Protein AF-K9S5N8-F1 (afdb_monomer)

Structure (mmCIF, N/CA/C/O backbone):
data_AF-K9S5N8-F1
#
_entry.id   AF-K9S5N8-F1
#
loop_
_atom_site.group_PDB
_atom_site.id
_atom_site.type_symbol
_atom_site.label_atom_id
_atom_site.label_alt_id
_atom_site.label_comp_id
_atom_site.label_asym_id
_atom_site.label_entity_id
_atom_site.label_seq_id
_atom_site.pdbx_PDB_ins_code
_atom_site.Cartn_x
_atom_site.Cartn_y
_atom_site.Cartn_z
_atom_site.occupancy
_atom_site.B_iso_or_equiv
_atom_site.auth_seq_id
_atom_site.auth_comp_id
_atom_site.auth_asym_id
_atom_site.auth_atom_id
_atom_site.pdbx_PDB_model_num
ATOM 1 N N . MET A 1 1 ? -1.564 1.388 -19.243 1.00 48.53 1 MET A N 1
ATOM 2 C CA . MET A 1 1 ? -1.644 2.633 -18.441 1.00 48.53 1 MET A CA 1
ATOM 3 C C . MET A 1 1 ? -0.249 3.211 -18.492 1.00 48.53 1 MET A C 1
ATOM 5 O O . MET A 1 1 ? 0.519 3.048 -17.557 1.00 48.53 1 MET A O 1
ATOM 9 N N . ASP A 1 2 ? 0.090 3.801 -19.633 1.00 60.16 2 ASP A N 1
ATOM 10 C CA . ASP A 1 2 ? 1.424 4.318 -19.932 1.00 60.16 2 ASP A CA 1
ATOM 11 C C . ASP A 1 2 ? 1.246 5.820 -20.118 1.00 60.16 2 ASP A C 1
ATOM 13 O O . ASP A 1 2 ? 1.023 6.318 -21.215 1.00 60.16 2 ASP A O 1
ATOM 17 N N . GLY A 1 3 ? 1.146 6.516 -18.987 1.00 69.19 3 GLY A N 1
ATOM 18 C CA . GLY A 1 3 ? 0.750 7.922 -18.925 1.00 69.19 3 GLY A CA 1
ATOM 19 C C . GLY A 1 3 ? 1.856 8.830 -18.410 1.00 69.19 3 GLY A C 1
ATOM 20 O O . GLY A 1 3 ? 1.554 9.848 -17.794 1.00 69.19 3 GLY A O 1
ATOM 21 N N . GLN A 1 4 ? 3.127 8.459 -18.583 1.00 69.50 4 GLN A N 1
ATOM 22 C CA . GLN A 1 4 ? 4.209 9.399 -18.312 1.00 69.50 4 GLN A CA 1
ATOM 23 C C . GLN A 1 4 ? 4.271 10.404 -19.464 1.00 69.50 4 GLN A C 1
ATOM 25 O O . GLN A 1 4 ? 4.587 10.041 -20.595 1.00 69.50 4 GLN A O 1
ATOM 30 N N . LEU A 1 5 ? 3.944 11.665 -19.174 1.00 72.69 5 LEU A N 1
ATOM 31 C CA . LEU A 1 5 ? 4.036 12.753 -20.145 1.00 72.69 5 LEU A CA 1
ATOM 32 C C . LEU A 1 5 ? 5.496 12.901 -20.589 1.00 72.69 5 LEU A C 1
ATOM 34 O O . LEU A 1 5 ? 6.385 13.116 -19.764 1.00 72.69 5 LEU A O 1
ATOM 38 N N . SER A 1 6 ? 5.747 12.749 -21.889 1.00 72.94 6 SER A N 1
ATOM 39 C CA . SER A 1 6 ? 7.095 12.824 -22.449 1.00 72.94 6 SER A CA 1
ATOM 40 C C . SER A 1 6 ? 7.634 14.249 -22.325 1.00 72.94 6 SER A C 1
ATOM 42 O O . SER A 1 6 ? 7.085 15.176 -22.921 1.00 72.94 6 SER A O 1
ATOM 44 N N . HIS A 1 7 ? 8.719 14.425 -21.577 1.00 81.69 7 HIS A N 1
ATOM 45 C CA . HIS A 1 7 ? 9.430 15.694 -21.445 1.00 81.69 7 HIS A CA 1
ATOM 46 C C . HIS A 1 7 ? 10.902 15.482 -21.799 1.00 81.69 7 HIS A C 1
ATOM 48 O O . HIS A 1 7 ? 11.476 14.459 -21.436 1.00 81.69 7 HIS A O 1
ATOM 54 N N . ALA A 1 8 ? 11.528 16.447 -22.478 1.00 82.19 8 ALA A N 1
ATOM 55 C CA . ALA A 1 8 ? 12.889 16.302 -23.007 1.00 82.19 8 ALA A CA 1
ATOM 56 C C . ALA A 1 8 ? 13.961 16.038 -21.927 1.00 82.19 8 ALA A C 1
ATOM 58 O O . ALA A 1 8 ? 14.978 15.421 -22.214 1.00 82.19 8 ALA A O 1
ATOM 59 N N . MET A 1 9 ? 13.730 16.474 -20.683 1.00 87.56 9 MET A N 1
ATOM 60 C CA . MET A 1 9 ? 14.615 16.176 -19.542 1.00 87.56 9 MET A CA 1
ATOM 61 C C . MET A 1 9 ? 14.380 14.804 -18.891 1.00 87.56 9 MET A C 1
ATOM 63 O O . MET A 1 9 ? 15.130 14.440 -17.987 1.00 87.56 9 MET A O 1
ATOM 67 N N . LEU A 1 10 ? 13.338 14.058 -19.271 1.00 83.75 10 LEU A N 1
ATOM 68 C CA . LEU A 1 10 ? 13.071 12.761 -18.654 1.00 83.75 10 LEU A CA 1
ATOM 69 C C . LEU A 1 10 ? 13.929 11.666 -19.302 1.00 83.75 10 LEU A C 1
ATOM 71 O O . LEU A 1 10 ? 14.012 11.601 -20.530 1.00 83.75 10 LEU A O 1
ATOM 75 N N . PRO A 1 11 ? 14.535 10.780 -18.495 1.00 82.50 11 PRO A N 1
ATOM 76 C CA . PRO A 1 11 ? 15.262 9.639 -19.022 1.00 82.50 11 PRO A CA 1
ATOM 77 C C . PRO A 1 11 ? 14.297 8.689 -19.739 1.00 82.50 11 PRO A C 1
ATOM 79 O O . PRO A 1 11 ? 13.206 8.397 -19.246 1.00 82.50 11 PRO A O 1
ATOM 82 N N . GLN A 1 12 ? 14.717 8.209 -20.908 1.00 85.12 12 GLN A N 1
ATOM 83 C CA . GLN A 1 12 ? 14.031 7.157 -21.654 1.00 85.12 12 GLN A CA 1
ATOM 84 C C . GLN A 1 12 ? 14.347 5.817 -20.975 1.00 85.12 12 GLN A C 1
ATOM 86 O O . GLN A 1 12 ? 15.515 5.422 -20.975 1.00 85.12 12 GLN A O 1
ATOM 91 N N . PRO A 1 13 ? 13.363 5.136 -20.362 1.00 85.06 13 PRO A N 1
ATOM 92 C CA . PRO A 1 13 ? 13.622 3.876 -19.685 1.00 85.06 13 PRO A CA 1
ATOM 93 C C . PRO A 1 13 ? 13.996 2.796 -20.700 1.00 85.06 13 PRO A C 1
ATOM 95 O O . PRO A 1 13 ? 13.388 2.673 -21.766 1.00 85.06 13 PRO A O 1
ATOM 98 N N . THR A 1 14 ? 14.973 1.973 -20.341 1.00 90.81 14 THR A N 1
ATOM 99 C CA . THR A 1 14 ? 15.250 0.729 -21.062 1.00 90.81 14 THR A CA 1
ATOM 100 C C . THR A 1 14 ? 14.110 -0.275 -20.857 1.00 90.81 14 THR A C 1
ATOM 102 O O . THR A 1 14 ? 13.306 -0.158 -19.928 1.00 90.81 14 THR A O 1
ATOM 105 N N . HIS A 1 15 ? 14.047 -1.302 -21.709 1.00 89.56 15 HIS A N 1
ATOM 106 C CA . HIS A 1 15 ? 13.037 -2.360 -21.606 1.00 89.56 15 HIS A CA 1
ATOM 107 C C . HIS A 1 15 ? 12.997 -3.008 -20.207 1.00 89.56 15 HIS A C 1
ATOM 109 O O . HIS A 1 15 ? 11.925 -3.188 -19.627 1.00 89.56 15 HIS A O 1
ATOM 115 N N . ASP A 1 16 ? 14.162 -3.295 -19.625 1.00 93.88 16 ASP A N 1
ATOM 116 C CA . ASP A 1 16 ? 14.257 -3.957 -18.320 1.00 93.88 16 ASP A CA 1
ATOM 117 C C . ASP A 1 16 ? 13.847 -3.035 -17.165 1.00 93.88 16 ASP A C 1
ATOM 119 O O . ASP A 1 16 ? 13.244 -3.475 -16.181 1.00 93.88 16 ASP A O 1
ATOM 123 N N . GLU A 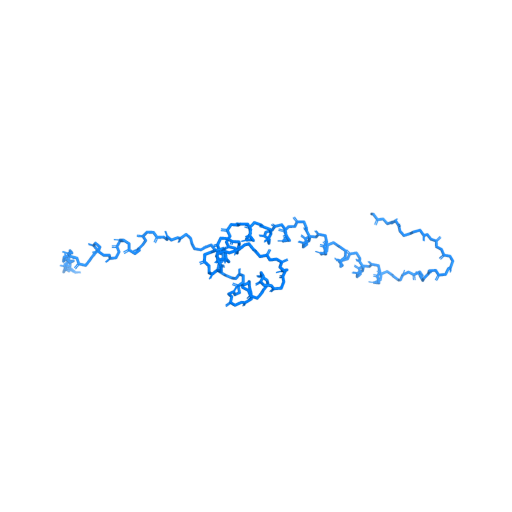1 17 ? 14.140 -1.739 -17.275 1.00 91.38 17 GLU A N 1
ATOM 124 C CA . GLU A 1 17 ? 13.693 -0.734 -16.309 1.00 91.38 17 GLU A CA 1
ATOM 125 C C . GLU A 1 17 ? 12.175 -0.569 -16.349 1.00 91.38 17 GLU A C 1
ATOM 127 O O . GLU A 1 17 ? 11.540 -0.530 -15.291 1.00 91.38 17 GLU A O 1
ATOM 132 N N . LEU A 1 18 ? 11.586 -0.556 -17.547 1.00 90.00 18 LEU A N 1
ATOM 133 C CA . LEU A 1 18 ? 10.139 -0.511 -17.721 1.00 90.00 18 LEU A CA 1
ATOM 134 C C . LEU A 1 18 ? 9.470 -1.748 -17.104 1.00 90.00 18 LEU A C 1
ATOM 136 O O . LEU A 1 18 ? 8.522 -1.609 -16.329 1.00 90.00 18 LEU A O 1
ATOM 140 N N . ALA A 1 19 ? 10.003 -2.946 -17.363 1.00 92.25 19 ALA A N 1
ATOM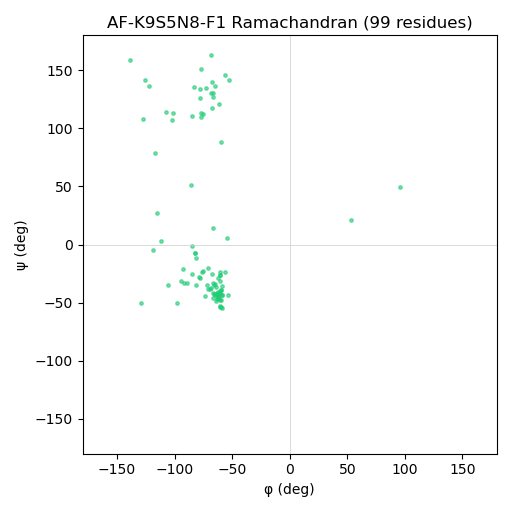 141 C CA . ALA A 1 19 ? 9.484 -4.187 -16.789 1.00 92.25 19 ALA A CA 1
ATOM 142 C C . ALA A 1 19 ? 9.519 -4.171 -15.248 1.00 92.25 19 ALA A C 1
ATOM 144 O O . ALA A 1 19 ? 8.538 -4.527 -14.587 1.00 92.25 19 ALA A O 1
ATOM 145 N N . ARG A 1 20 ? 10.617 -3.687 -14.647 1.00 93.25 20 ARG A N 1
ATOM 146 C CA . ARG A 1 20 ? 10.727 -3.525 -13.184 1.00 93.25 20 ARG A CA 1
ATOM 147 C C . ARG A 1 20 ? 9.713 -2.522 -12.638 1.00 93.25 20 ARG A C 1
ATOM 149 O O . ARG A 1 20 ? 9.089 -2.787 -11.608 1.00 93.25 20 ARG A O 1
ATOM 156 N N . GLN A 1 21 ? 9.534 -1.386 -13.309 1.00 91.44 21 GLN A N 1
ATOM 157 C CA . GLN A 1 21 ? 8.563 -0.368 -12.901 1.00 91.44 21 GLN A CA 1
ATOM 158 C C . GLN A 1 21 ? 7.131 -0.907 -12.948 1.00 91.44 21 GLN A C 1
ATOM 160 O O . GLN A 1 21 ? 6.388 -0.755 -11.977 1.00 91.44 21 GLN A O 1
ATOM 165 N N . GLN A 1 22 ? 6.763 -1.593 -14.031 1.00 91.81 22 GLN A N 1
ATOM 166 C CA . GLN A 1 22 ? 5.444 -2.203 -14.195 1.00 91.81 22 GLN A CA 1
ATOM 167 C C . GLN A 1 22 ? 5.173 -3.269 -13.130 1.00 91.81 22 GLN A C 1
ATOM 169 O O . GLN A 1 22 ? 4.094 -3.285 -12.527 1.00 91.81 22 GLN A O 1
ATOM 174 N N . PHE A 1 23 ? 6.165 -4.110 -12.824 1.00 95.12 23 PHE A N 1
ATOM 175 C CA . PHE A 1 23 ? 6.053 -5.092 -11.750 1.00 95.12 23 PHE A CA 1
ATOM 176 C C . PHE A 1 23 ? 5.777 -4.416 -10.402 1.00 95.12 23 PHE A C 1
ATOM 178 O O . PHE A 1 23 ? 4.764 -4.705 -9.765 1.00 95.12 23 PHE A O 1
ATOM 185 N N . VAL A 1 24 ? 6.620 -3.461 -9.992 1.00 95.31 24 VAL A N 1
ATOM 186 C CA . VAL A 1 24 ? 6.454 -2.751 -8.712 1.00 95.31 24 VAL A CA 1
ATOM 187 C C . VAL A 1 24 ? 5.115 -2.016 -8.651 1.00 95.31 24 VAL A C 1
ATOM 189 O O . VAL A 1 24 ? 4.469 -2.020 -7.603 1.00 95.31 24 VAL A O 1
ATOM 192 N N . HIS A 1 25 ? 4.671 -1.413 -9.754 1.00 93.25 25 HIS A N 1
ATOM 193 C CA . HIS A 1 25 ? 3.366 -0.765 -9.843 1.00 93.25 25 HIS A CA 1
ATOM 194 C C . HIS A 1 25 ? 2.224 -1.759 -9.597 1.00 93.25 25 HIS A C 1
ATOM 196 O O . HIS A 1 25 ? 1.403 -1.546 -8.702 1.00 93.25 25 HIS A O 1
ATOM 202 N N . SER A 1 26 ? 2.197 -2.870 -10.339 1.00 94.50 26 SER A N 1
ATOM 203 C CA . SER A 1 26 ? 1.159 -3.899 -10.195 1.00 94.50 26 SER A CA 1
ATOM 204 C C . SER A 1 26 ? 1.140 -4.512 -8.791 1.00 94.50 26 SER A C 1
ATOM 206 O O . SER A 1 26 ? 0.070 -4.677 -8.202 1.00 94.50 26 SER A O 1
ATOM 208 N N . LEU A 1 27 ? 2.315 -4.752 -8.202 1.00 95.81 27 LEU A N 1
ATOM 209 C CA . LEU A 1 27 ? 2.451 -5.259 -6.842 1.00 95.81 27 LEU A CA 1
ATOM 210 C C . LEU A 1 27 ? 1.904 -4.260 -5.819 1.00 95.81 27 LEU A C 1
ATOM 212 O O . LEU A 1 27 ? 1.112 -4.630 -4.954 1.00 95.81 27 LEU A O 1
ATOM 216 N N . LYS A 1 28 ? 2.292 -2.985 -5.922 1.00 93.06 28 LYS A N 1
ATOM 217 C CA . LYS A 1 28 ? 1.791 -1.925 -5.036 1.00 93.06 28 LYS A CA 1
ATOM 218 C C . LYS A 1 28 ? 0.274 -1.800 -5.133 1.00 93.06 28 LYS A C 1
ATOM 220 O O . LYS A 1 28 ? -0.391 -1.713 -4.103 1.00 93.06 28 LYS A O 1
ATOM 225 N N . GLN A 1 29 ? -0.274 -1.846 -6.345 1.00 93.81 29 GLN A N 1
ATOM 226 C CA . GLN A 1 29 ? -1.716 -1.810 -6.569 1.00 93.81 29 GLN A CA 1
ATOM 227 C C . GLN A 1 29 ? -2.414 -3.025 -5.944 1.00 93.81 29 GLN A C 1
ATOM 229 O O . GLN A 1 29 ? -3.443 -2.870 -5.286 1.00 93.81 29 GLN A O 1
ATOM 234 N N . TYR A 1 30 ? -1.854 -4.227 -6.089 1.00 93.94 30 TYR A N 1
ATOM 235 C CA . TYR A 1 30 ? -2.393 -5.431 -5.458 1.00 93.94 30 TYR A CA 1
ATOM 236 C C . TYR A 1 30 ? -2.404 -5.315 -3.930 1.00 93.94 30 TYR A C 1
ATOM 238 O O . TYR A 1 30 ? -3.435 -5.541 -3.298 1.00 93.94 30 TYR A O 1
ATOM 246 N N . VAL A 1 31 ? -1.290 -4.888 -3.329 1.00 91.94 31 VAL A N 1
ATOM 247 C CA . VAL A 1 31 ? -1.196 -4.685 -1.876 1.00 91.94 31 VAL A CA 1
ATOM 248 C C . VAL A 1 31 ? -2.220 -3.650 -1.406 1.00 91.94 31 VAL A C 1
ATOM 250 O O . VAL A 1 31 ? -2.970 -3.920 -0.469 1.00 91.94 31 VAL A O 1
ATOM 253 N N . ALA A 1 32 ? -2.320 -2.507 -2.084 1.00 87.94 32 ALA A N 1
ATOM 254 C CA . ALA A 1 32 ? -3.245 -1.440 -1.713 1.00 87.94 32 ALA A CA 1
ATOM 255 C C . ALA A 1 32 ? -4.723 -1.857 -1.818 1.00 87.94 32 ALA A C 1
ATOM 257 O O . ALA A 1 32 ? -5.537 -1.460 -0.990 1.00 87.94 32 ALA A O 1
ATOM 258 N N . THR A 1 33 ? -5.077 -2.664 -2.821 1.00 88.88 33 THR A N 1
ATOM 259 C CA . THR A 1 33 ? -6.475 -3.040 -3.092 1.00 88.88 33 THR A CA 1
ATOM 260 C C . THR A 1 33 ? -6.926 -4.294 -2.354 1.00 88.88 33 THR A C 1
ATOM 262 O O . THR A 1 33 ? -8.094 -4.395 -1.989 1.00 88.88 33 THR A O 1
ATOM 265 N N . ARG A 1 34 ? -6.030 -5.263 -2.135 1.00 86.00 34 ARG A N 1
ATOM 266 C CA . ARG A 1 34 ? -6.376 -6.566 -1.544 1.00 86.00 34 ARG A CA 1
ATOM 267 C C . ARG A 1 34 ? -5.913 -6.720 -0.104 1.00 86.00 34 ARG A C 1
ATOM 269 O O . ARG A 1 34 ? -6.610 -7.361 0.673 1.00 86.00 34 ARG A O 1
ATOM 276 N N . VAL A 1 35 ? -4.767 -6.147 0.260 1.00 84.31 35 VAL A N 1
ATOM 277 C CA . VAL A 1 35 ? -4.147 -6.366 1.578 1.00 84.31 35 VAL A CA 1
ATOM 278 C C . VAL A 1 35 ? -4.480 -5.225 2.538 1.00 84.31 35 VAL A C 1
ATOM 280 O O . VAL A 1 35 ? -4.961 -5.464 3.644 1.00 84.31 35 VAL A O 1
ATOM 283 N N . SER A 1 36 ? -4.285 -3.973 2.117 1.00 82.38 36 SER A N 1
ATOM 284 C CA . SER A 1 36 ? -4.480 -2.798 2.977 1.00 82.38 36 SER A CA 1
ATOM 285 C C . SER A 1 36 ? -5.890 -2.638 3.576 1.00 82.38 36 SER A C 1
ATOM 287 O O . SER A 1 36 ? -5.962 -2.225 4.735 1.00 82.38 36 SER A O 1
ATOM 289 N N . PRO A 1 37 ? -7.007 -2.983 2.897 1.00 84.62 37 PRO A N 1
ATOM 290 C CA . PRO A 1 37 ? -8.343 -2.846 3.487 1.00 84.62 37 PRO A CA 1
ATOM 291 C C . PRO A 1 37 ? -8.559 -3.714 4.734 1.00 84.62 37 PRO A C 1
ATOM 293 O O . PRO A 1 37 ? -9.299 -3.318 5.637 1.00 84.62 37 PRO A O 1
ATOM 296 N N . GLY A 1 38 ? -7.866 -4.856 4.835 1.00 81.25 38 GLY A N 1
ATOM 297 C CA . GLY A 1 38 ? -7.930 -5.728 6.011 1.00 81.25 38 GLY A CA 1
ATOM 298 C C . GLY A 1 38 ? -7.470 -5.029 7.293 1.00 81.25 38 GLY A C 1
ATOM 299 O O . GLY A 1 38 ? -8.028 -5.263 8.363 1.00 81.25 38 GLY A O 1
ATOM 300 N N . ASN A 1 39 ? -6.529 -4.087 7.185 1.00 80.19 39 ASN A N 1
ATOM 301 C CA . ASN A 1 39 ? -6.019 -3.347 8.340 1.00 80.19 39 ASN A CA 1
ATOM 302 C C . ASN A 1 39 ? -7.090 -2.454 8.973 1.00 80.19 39 ASN A C 1
ATOM 304 O O . ASN A 1 39 ? -7.126 -2.315 10.195 1.00 80.19 39 ASN A O 1
ATOM 308 N N . ARG A 1 40 ? -7.986 -1.877 8.162 1.00 81.19 40 ARG A N 1
ATOM 309 C CA . ARG A 1 40 ? -9.099 -1.068 8.669 1.00 81.19 40 ARG A CA 1
ATOM 310 C C . ARG A 1 40 ? -10.089 -1.929 9.452 1.00 81.19 40 ARG A C 1
ATOM 312 O O . ARG A 1 40 ? -10.455 -1.561 10.563 1.00 81.19 40 ARG A O 1
ATOM 319 N N . ALA A 1 41 ? -10.465 -3.085 8.906 1.00 83.62 41 ALA A N 1
ATOM 320 C CA . ALA A 1 41 ? -11.375 -4.007 9.581 1.00 83.62 41 ALA A CA 1
ATOM 321 C C . ALA A 1 41 ? -10.802 -4.486 10.927 1.00 83.62 41 ALA A C 1
ATOM 323 O O . ALA A 1 41 ? -11.505 -4.499 11.934 1.00 83.62 41 ALA A O 1
ATOM 324 N N . ILE A 1 42 ? -9.505 -4.809 10.972 1.00 82.25 42 ILE A N 1
ATOM 325 C CA . ILE A 1 42 ? -8.813 -5.195 12.211 1.00 82.25 42 ILE A CA 1
ATOM 326 C C . ILE A 1 42 ? -8.807 -4.043 13.223 1.00 82.25 42 ILE A C 1
ATOM 328 O O . ILE A 1 42 ? -9.029 -4.266 14.416 1.00 82.25 42 ILE A O 1
ATOM 332 N N . TYR A 1 43 ? -8.569 -2.816 12.758 1.00 83.31 43 TYR A N 1
ATOM 333 C CA . TYR A 1 43 ? -8.587 -1.642 13.620 1.00 83.31 43 TYR A CA 1
ATOM 334 C C . TYR A 1 43 ? -9.953 -1.440 14.28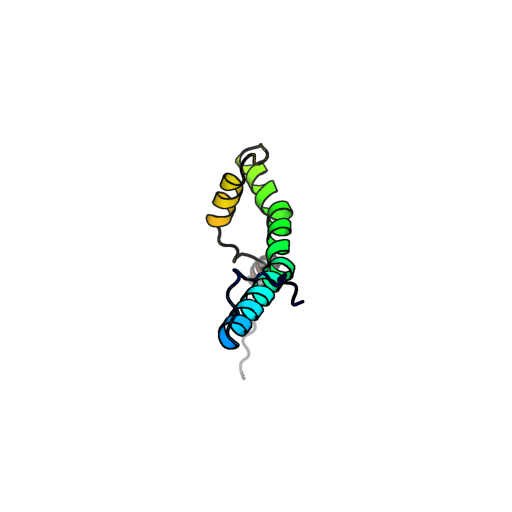3 1.00 83.31 43 TYR A C 1
ATOM 336 O O . TYR A 1 43 ? -10.030 -1.371 15.509 1.00 83.31 43 TYR A O 1
ATOM 344 N N . GLU A 1 44 ? -11.018 -1.407 13.482 1.00 84.19 44 GLU A N 1
ATOM 345 C CA . GLU A 1 44 ? -12.381 -1.156 13.958 1.00 84.19 44 GLU A CA 1
ATOM 346 C C . GLU A 1 44 ? -12.894 -2.283 14.865 1.00 84.19 44 GLU A C 1
ATOM 348 O O . GLU A 1 44 ? -13.485 -2.009 15.905 1.00 84.19 44 GLU A O 1
ATOM 353 N N . GLN A 1 45 ? -12.643 -3.547 14.507 1.00 84.94 45 GLN A N 1
ATOM 354 C CA . GLN A 1 45 ? -13.216 -4.695 15.217 1.00 84.94 45 GLN A CA 1
ATOM 355 C C . GLN A 1 45 ? -12.414 -5.139 16.444 1.00 84.94 45 GLN A C 1
ATOM 357 O O . GLN A 1 45 ? -12.971 -5.797 17.320 1.00 84.94 45 GLN A O 1
ATOM 362 N N . ARG A 1 46 ? -11.102 -4.867 16.497 1.00 81.44 46 ARG A N 1
ATOM 363 C CA . ARG A 1 46 ? -10.217 -5.448 17.525 1.00 81.44 46 ARG A CA 1
ATOM 364 C C . ARG A 1 46 ? -9.359 -4.424 18.250 1.00 81.44 46 ARG A C 1
ATOM 366 O O . ARG A 1 46 ? -9.326 -4.442 19.475 1.00 81.44 46 ARG A O 1
ATOM 373 N N . LEU A 1 47 ? -8.653 -3.555 17.524 1.00 84.25 47 LEU A N 1
ATOM 374 C CA . LEU A 1 47 ? -7.694 -2.637 18.156 1.00 84.25 47 LEU A CA 1
ATOM 375 C C . LEU A 1 47 ? -8.398 -1.513 18.918 1.00 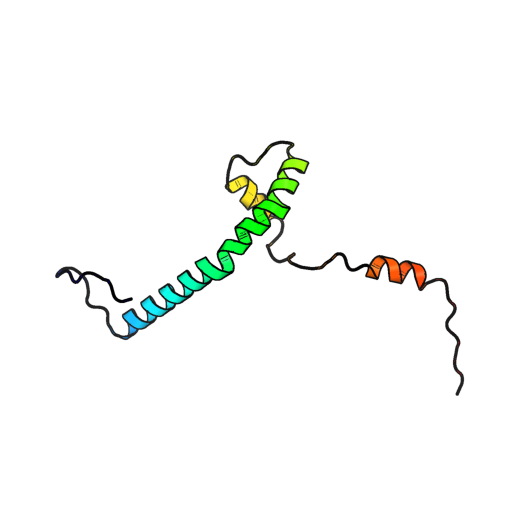84.25 47 LEU A C 1
ATOM 377 O O . LEU A 1 47 ? -8.032 -1.244 20.058 1.00 84.25 47 LEU A O 1
ATOM 381 N N . LYS A 1 48 ? -9.430 -0.903 18.324 1.00 84.50 48 LYS A N 1
ATOM 382 C CA . LYS A 1 48 ? -10.223 0.147 18.972 1.00 84.50 48 LYS A CA 1
ATOM 383 C C . LYS A 1 48 ? -10.893 -0.327 20.275 1.00 84.50 48 LYS A C 1
ATOM 385 O O . LYS A 1 48 ? -10.632 0.300 21.299 1.00 84.50 48 LYS A O 1
ATOM 390 N N . PRO A 1 49 ? -11.667 -1.434 20.302 1.00 84.75 49 PRO A N 1
ATOM 391 C CA . PRO A 1 49 ? -12.299 -1.881 21.544 1.00 84.75 49 PRO A CA 1
ATOM 392 C C . PRO A 1 49 ? -11.281 -2.313 22.606 1.00 84.75 49 PRO A C 1
ATOM 394 O O . PRO A 1 49 ? -11.508 -2.077 23.787 1.00 84.75 49 PRO A O 1
ATOM 397 N N . LYS A 1 50 ? -10.140 -2.898 22.212 1.00 82.06 50 LYS A N 1
ATOM 398 C CA . LYS A 1 50 ? -9.073 -3.251 23.161 1.00 82.06 50 LYS A CA 1
ATOM 399 C C . LYS A 1 50 ? -8.451 -2.007 23.805 1.00 82.06 50 LYS A C 1
ATOM 401 O O . LYS A 1 50 ? -8.275 -1.982 25.016 1.00 82.06 50 LYS A O 1
ATOM 406 N N . PHE A 1 51 ? -8.177 -0.967 23.016 1.00 85.81 51 PHE A N 1
ATOM 407 C CA . PHE A 1 51 ? -7.642 0.295 23.533 1.00 85.81 51 PHE A CA 1
ATOM 408 C C . PHE A 1 51 ? -8.629 0.994 24.476 1.00 85.81 51 PHE A C 1
ATOM 410 O O . PHE A 1 51 ? -8.241 1.466 25.540 1.00 85.81 51 PHE A O 1
ATOM 417 N N . GLU A 1 52 ? -9.914 1.015 24.120 1.00 87.69 52 GLU A N 1
ATOM 418 C CA . GLU A 1 52 ? -10.961 1.614 24.954 1.00 87.69 52 GLU A CA 1
ATOM 419 C C . GLU A 1 52 ? -11.166 0.841 26.268 1.00 87.69 52 GLU A C 1
ATOM 421 O O . GLU A 1 52 ? -11.426 1.455 27.297 1.00 87.69 52 GLU A O 1
ATOM 426 N N . GLN A 1 53 ? -10.987 -0.485 26.280 1.00 85.38 53 GLN A N 1
ATOM 427 C CA . GLN A 1 53 ? -11.011 -1.283 27.514 1.00 85.38 53 GLN A CA 1
ATOM 428 C C . GLN A 1 53 ? -9.807 -1.016 28.426 1.00 85.38 53 GLN A C 1
ATOM 430 O O . GLN A 1 53 ? -9.965 -0.998 29.644 1.00 85.38 53 GLN A O 1
ATOM 435 N N . GLU A 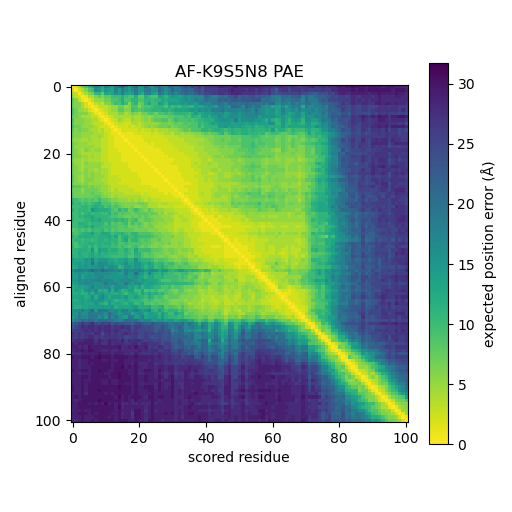1 54 ? -8.616 -0.831 27.854 1.00 83.94 54 GLU A N 1
ATOM 436 C CA . GLU A 1 54 ? -7.373 -0.654 28.618 1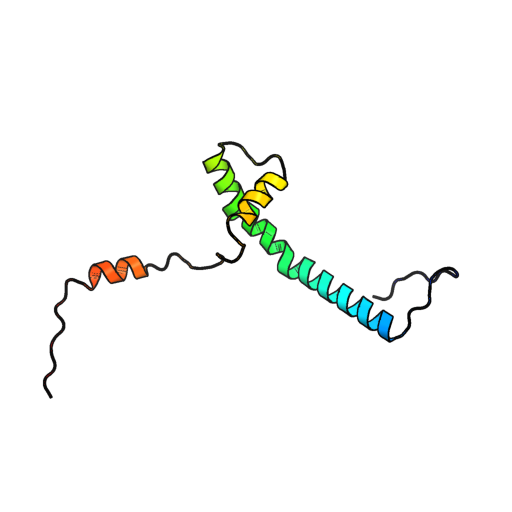.00 83.94 54 GLU A CA 1
ATOM 437 C C . GLU A 1 54 ? -7.182 0.783 29.120 1.00 83.94 54 GLU A C 1
ATOM 439 O O . GLU A 1 54 ? -6.648 0.980 30.208 1.00 83.94 54 GLU A O 1
ATOM 444 N N . HIS A 1 55 ? -7.623 1.779 28.347 1.00 83.00 55 HIS A N 1
ATOM 445 C CA . HIS A 1 55 ? -7.365 3.194 28.629 1.00 83.00 55 HIS A CA 1
ATOM 446 C C . HIS A 1 55 ? -8.624 4.039 28.857 1.00 83.00 55 HIS A C 1
ATOM 448 O O . HIS A 1 55 ? -8.495 5.232 29.131 1.00 83.00 55 HIS A O 1
ATOM 454 N N . GLN A 1 56 ? -9.827 3.467 28.696 1.00 83.38 56 GLN A N 1
ATOM 455 C CA . GLN A 1 56 ? -11.123 4.154 28.850 1.00 83.38 56 GLN A CA 1
ATOM 456 C C . GLN A 1 56 ? -11.261 5.438 28.008 1.00 83.38 56 GLN A C 1
ATOM 458 O O . GLN A 1 56 ? -12.105 6.290 28.282 1.00 83.38 56 GLN A O 1
ATOM 463 N N . ARG A 1 57 ? -10.453 5.573 26.951 1.00 84.00 57 ARG A N 1
ATOM 464 C CA . ARG A 1 57 ? -10.459 6.686 25.994 1.00 84.00 57 ARG A CA 1
ATOM 465 C C . ARG A 1 57 ? -10.273 6.154 24.580 1.00 84.00 57 ARG A C 1
ATOM 467 O O . ARG A 1 57 ? -9.731 5.066 24.398 1.00 84.00 57 ARG A O 1
ATOM 474 N N . SER A 1 58 ? -10.682 6.925 23.576 1.00 81.25 58 SER A N 1
ATOM 475 C CA . SER A 1 58 ? -10.379 6.591 22.182 1.00 81.25 58 SER A CA 1
ATOM 476 C C . SER A 1 58 ? -8.919 6.943 21.833 1.00 81.25 58 SER A C 1
ATOM 478 O O . SER A 1 58 ? -8.357 7.863 22.432 1.00 81.25 58 SER A O 1
ATOM 480 N N . PRO A 1 59 ? -8.285 6.231 20.879 1.00 80.88 59 PRO A N 1
ATOM 481 C CA . PRO A 1 59 ? -6.905 6.504 20.482 1.00 80.88 59 PRO A CA 1
ATOM 482 C C . PRO A 1 59 ? -6.800 7.864 19.795 1.00 80.88 59 PRO A C 1
ATOM 484 O O . PRO A 1 59 ? -7.539 8.136 18.848 1.00 80.88 59 PRO A O 1
ATOM 487 N N . GLU A 1 60 ? -5.856 8.693 20.232 1.00 83.19 60 GLU A N 1
ATOM 488 C CA . GLU A 1 60 ? -5.636 10.025 19.648 1.00 83.19 60 GLU A CA 1
ATOM 489 C C . GLU A 1 60 ? -4.556 9.981 18.570 1.00 83.19 60 GLU A C 1
ATOM 491 O O . GLU A 1 60 ? -4.608 10.711 17.580 1.00 83.19 60 GLU A O 1
ATOM 496 N N . THR A 1 61 ? -3.578 9.083 18.731 1.00 83.19 61 THR A N 1
ATOM 497 C CA . THR A 1 61 ? -2.414 9.023 17.848 1.00 83.19 61 THR A CA 1
ATOM 498 C C . THR A 1 61 ? -2.269 7.653 17.194 1.00 83.19 61 THR A C 1
ATOM 500 O O . THR A 1 61 ? -2.314 6.610 17.842 1.00 83.19 61 THR A O 1
ATOM 503 N N . ARG A 1 62 ? -1.959 7.635 15.888 1.00 79.31 62 ARG A N 1
ATOM 504 C CA . ARG A 1 62 ? -1.712 6.394 15.118 1.00 79.31 62 ARG A CA 1
ATOM 505 C C . ARG A 1 62 ? -0.603 5.502 15.698 1.00 79.31 62 ARG A C 1
ATOM 507 O O . ARG A 1 62 ? -0.544 4.312 15.404 1.00 79.31 62 ARG A O 1
ATOM 514 N N . HIS A 1 63 ? 0.311 6.091 16.467 1.00 82.69 63 HIS A N 1
ATOM 515 C CA . HIS A 1 63 ? 1.422 5.403 17.115 1.00 82.69 63 HIS A CA 1
ATOM 516 C C . HIS A 1 63 ? 0.951 4.509 18.267 1.00 82.69 63 HIS A C 1
ATOM 518 O O . HIS A 1 63 ? 1.445 3.392 18.367 1.00 82.69 63 HIS A O 1
ATOM 524 N N . GLU A 1 64 ? -0.044 4.946 19.046 1.00 79.69 64 GLU A N 1
ATOM 525 C CA . GLU A 1 64 ? -0.638 4.164 20.143 1.00 79.69 64 GLU A CA 1
ATOM 526 C C . GLU A 1 64 ? -1.279 2.883 19.589 1.00 79.69 64 GLU A C 1
ATOM 528 O O . GLU A 1 64 ? -1.002 1.771 20.032 1.00 79.69 64 GLU A O 1
ATOM 533 N N . VAL A 1 65 ? -2.040 3.035 18.503 1.00 78.00 65 VAL A N 1
ATOM 534 C CA . VAL A 1 65 ? -2.665 1.923 17.774 1.00 78.00 65 VAL A CA 1
ATOM 535 C C . VAL A 1 65 ? -1.618 0.975 17.182 1.00 78.00 65 VAL A C 1
ATOM 537 O O . VAL A 1 65 ? -1.787 -0.244 17.212 1.00 78.00 65 VAL A O 1
ATOM 540 N N . ARG A 1 66 ? -0.523 1.521 16.636 1.00 79.12 66 ARG A N 1
ATOM 541 C CA . ARG A 1 66 ? 0.567 0.722 16.062 1.00 79.12 66 ARG A CA 1
ATOM 542 C C . ARG A 1 66 ? 1.333 -0.051 17.132 1.00 79.12 66 ARG A C 1
ATOM 544 O O . ARG A 1 66 ? 1.729 -1.177 16.865 1.00 79.12 66 ARG A O 1
ATOM 551 N N . GLN A 1 67 ? 1.547 0.528 18.309 1.00 80.00 67 GLN A N 1
ATOM 552 C CA . GLN A 1 67 ? 2.224 -0.145 19.414 1.00 80.00 67 GLN A CA 1
ATOM 553 C C . GLN A 1 67 ? 1.420 -1.366 19.874 1.00 80.00 67 GLN A C 1
ATOM 555 O O . GLN A 1 67 ? 1.955 -2.472 19.891 1.00 80.00 67 GLN A O 1
ATOM 560 N N . LEU A 1 68 ? 0.108 -1.200 20.057 1.00 73.50 68 LEU A N 1
ATOM 561 C CA . LEU A 1 68 ? -0.824 -2.301 20.325 1.00 73.50 68 LEU A CA 1
ATOM 562 C C . LEU A 1 68 ? -0.876 -3.357 19.221 1.00 73.50 68 LEU A C 1
ATOM 564 O O . LEU A 1 68 ? -0.961 -4.552 19.499 1.00 73.50 68 LEU A O 1
ATOM 568 N N . GLY A 1 69 ? -0.821 -2.925 17.961 1.00 72.00 69 GLY A N 1
ATOM 569 C CA . GLY A 1 69 ? -0.759 -3.824 16.809 1.00 72.00 69 GLY A CA 1
ATOM 570 C C . GLY A 1 69 ? 0.583 -4.551 16.649 1.00 72.00 69 GLY A C 1
ATOM 571 O O . GLY A 1 69 ? 0.627 -5.575 15.977 1.00 72.00 69 GLY A O 1
ATOM 572 N N . ASN A 1 70 ? 1.668 -4.047 17.243 1.00 69.19 70 ASN A N 1
ATOM 573 C CA . ASN A 1 70 ? 3.000 -4.655 17.180 1.00 69.19 70 ASN A CA 1
ATOM 574 C C . ASN A 1 70 ? 3.258 -5.614 18.350 1.00 69.19 70 ASN A C 1
ATOM 576 O O . ASN A 1 70 ? 3.941 -6.617 18.160 1.00 69.19 70 ASN A O 1
ATOM 580 N N . GLU A 1 71 ? 2.708 -5.332 19.536 1.00 63.62 71 GLU A N 1
ATOM 581 C CA . GLU A 1 71 ? 2.803 -6.218 20.709 1.00 63.62 71 GLU A CA 1
ATOM 582 C C . GLU A 1 71 ? 2.172 -7.595 20.462 1.00 63.62 71 GLU A C 1
ATOM 584 O O . GLU A 1 71 ? 2.561 -8.585 21.081 1.00 63.62 71 GLU A O 1
ATOM 589 N N . ARG A 1 72 ? 1.231 -7.691 19.515 1.00 49.22 72 ARG A N 1
ATOM 590 C CA . ARG A 1 72 ? 0.723 -8.963 18.997 1.00 49.22 72 ARG A CA 1
ATOM 591 C C . ARG A 1 72 ? 0.821 -8.958 17.475 1.00 49.22 72 ARG A C 1
ATOM 593 O O . ARG A 1 72 ? 0.019 -8.269 16.846 1.00 49.22 72 ARG A O 1
ATOM 600 N N . PRO A 1 73 ? 1.746 -9.721 16.861 1.00 47.97 73 PRO A N 1
ATOM 601 C CA . PRO A 1 73 ? 1.866 -9.744 15.412 1.00 47.97 73 PRO A CA 1
ATOM 602 C C . PRO A 1 73 ? 0.525 -10.134 14.788 1.00 47.97 73 PRO A C 1
ATOM 604 O O . PRO A 1 73 ? -0.212 -10.964 15.328 1.00 47.97 73 PRO A O 1
ATOM 607 N N . LEU A 1 74 ? 0.238 -9.559 13.619 1.00 48.88 74 LEU A N 1
ATOM 608 C CA . LEU A 1 74 ? -0.978 -9.726 12.809 1.00 48.88 74 LEU A CA 1
ATOM 609 C C . LEU A 1 74 ? -1.326 -11.197 12.456 1.00 48.88 74 LEU A 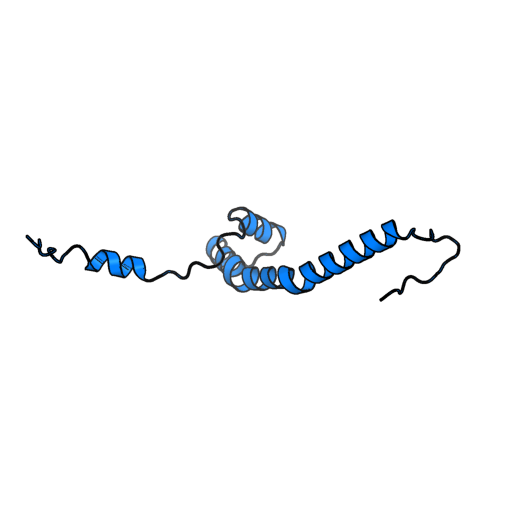C 1
ATOM 611 O O . LEU A 1 74 ? -2.260 -11.442 11.710 1.00 48.88 74 LEU A O 1
ATOM 615 N N . ALA A 1 75 ? -0.598 -12.184 12.981 1.00 44.03 75 ALA A N 1
ATOM 616 C CA . ALA A 1 75 ? -0.759 -13.614 12.758 1.00 44.03 75 ALA A CA 1
ATOM 617 C C . ALA A 1 75 ? -1.840 -14.292 13.627 1.00 44.03 75 ALA A C 1
ATOM 619 O O . ALA A 1 75 ? -2.162 -15.448 13.377 1.00 44.03 75 ALA A O 1
ATOM 620 N N . THR A 1 76 ? -2.466 -13.624 14.609 1.00 38.34 76 THR A N 1
ATOM 621 C CA . THR A 1 76 ? -3.656 -14.190 15.294 1.00 38.34 76 THR A CA 1
ATOM 622 C C . THR A 1 76 ? -4.952 -13.865 14.533 1.00 38.34 76 THR A C 1
ATOM 624 O O . THR A 1 76 ? -5.918 -13.310 15.069 1.00 38.34 76 THR A O 1
ATOM 627 N N . ILE A 1 77 ? -4.972 -14.161 13.236 1.00 44.88 77 ILE A N 1
ATOM 628 C CA . ILE A 1 77 ? -6.151 -14.038 12.378 1.00 44.88 77 ILE A CA 1
ATOM 629 C C . ILE A 1 77 ? -6.714 -15.447 12.187 1.00 44.88 77 ILE A C 1
ATOM 631 O O . ILE A 1 77 ? -6.148 -16.253 11.463 1.00 44.88 77 ILE A O 1
ATOM 635 N N . GLY A 1 78 ? -7.845 -15.731 12.839 1.00 42.38 78 GLY A N 1
ATOM 636 C CA . GLY A 1 78 ? -8.744 -16.798 12.396 1.00 42.38 78 GLY A CA 1
ATOM 637 C C . GLY A 1 78 ? -8.594 -18.168 13.052 1.00 42.38 78 GLY A C 1
ATOM 638 O O . GLY A 1 78 ? -8.635 -19.166 12.345 1.00 42.38 78 GLY A O 1
ATOM 639 N N . LEU A 1 79 ? -8.545 -18.254 14.383 1.00 33.75 79 LEU A N 1
ATOM 640 C CA . LEU A 1 79 ? -9.189 -19.401 15.022 1.00 33.75 79 LEU A CA 1
ATOM 641 C C . LEU A 1 79 ? -10.531 -18.921 15.573 1.00 33.75 79 LEU A C 1
ATOM 643 O O . LEU A 1 79 ? -10.532 -18.080 16.479 1.00 33.75 79 LEU A O 1
ATOM 647 N N . PRO A 1 80 ? -11.677 -19.391 15.034 1.00 37.84 80 PRO A N 1
ATOM 648 C CA . PRO A 1 80 ? -12.890 -19.355 15.826 1.00 37.84 80 PRO A CA 1
ATOM 649 C C . PRO A 1 80 ? -12.545 -20.050 17.137 1.00 37.84 80 PRO A C 1
ATOM 651 O O . PRO A 1 80 ? -11.780 -21.018 17.155 1.00 37.84 80 PRO A O 1
ATOM 654 N N . ILE A 1 81 ? -13.078 -19.532 18.231 1.00 40.94 81 ILE A N 1
ATOM 655 C CA . ILE A 1 81 ? -13.111 -20.238 19.501 1.00 40.94 81 ILE A CA 1
ATOM 656 C C . ILE A 1 81 ? -13.906 -21.509 19.199 1.00 40.94 81 ILE A C 1
ATOM 658 O O . ILE A 1 81 ? -15.133 -21.518 19.177 1.00 40.94 81 ILE A O 1
ATOM 662 N N . CYS A 1 82 ? -13.189 -22.542 18.770 1.00 28.53 82 CYS A N 1
ATOM 663 C CA . CYS A 1 82 ? -13.761 -23.801 18.379 1.00 28.53 82 CYS A CA 1
ATOM 664 C C . CYS A 1 82 ? -14.288 -24.405 19.681 1.00 28.53 82 CYS A C 1
ATOM 666 O O . CYS A 1 82 ? -13.538 -24.457 20.662 1.00 28.53 82 CYS A O 1
ATOM 668 N N . PRO A 1 83 ? -15.540 -24.881 19.731 1.00 41.53 83 PRO A N 1
ATOM 669 C CA . PRO A 1 83 ? -16.133 -25.457 20.936 1.00 41.53 83 PRO A CA 1
ATOM 670 C C . PRO A 1 83 ? -15.469 -26.785 21.359 1.00 41.53 83 PRO A C 1
ATOM 672 O O . PRO A 1 83 ? -15.996 -27.500 22.205 1.00 41.53 83 PRO A O 1
ATOM 675 N N . ILE A 1 84 ? -14.291 -27.126 20.822 1.00 47.22 84 ILE A N 1
ATOM 676 C CA . ILE A 1 84 ? -13.514 -28.323 21.163 1.00 47.22 84 ILE A CA 1
ATOM 677 C C . ILE A 1 84 ? -13.123 -28.339 22.650 1.00 47.22 84 ILE A C 1
ATOM 679 O O . ILE A 1 84 ? -13.040 -29.419 23.232 1.00 47.22 84 ILE A O 1
ATOM 683 N N . VAL A 1 85 ? -13.007 -27.183 23.317 1.00 45.44 85 VAL A N 1
ATOM 684 C CA . VAL A 1 85 ? -12.801 -27.158 24.780 1.00 45.44 85 VAL A CA 1
ATOM 685 C C . VAL A 1 85 ? -14.038 -27.666 25.545 1.00 45.44 85 VAL A C 1
ATOM 687 O O . VAL A 1 85 ? -13.892 -28.229 26.625 1.00 45.44 85 VAL A O 1
ATOM 690 N N . CYS A 1 86 ? -15.248 -27.587 24.977 1.00 38.25 86 CYS A N 1
ATOM 691 C CA . CYS A 1 86 ? -16.434 -28.209 25.583 1.00 38.25 86 CYS A CA 1
ATOM 692 C C . CYS A 1 86 ? -16.503 -29.727 25.345 1.00 38.25 86 CYS A C 1
ATOM 694 O O . CYS A 1 86 ? -17.030 -30.447 26.190 1.00 38.25 86 CYS A O 1
ATOM 696 N N . TYR A 1 87 ? -15.945 -30.246 24.245 1.00 44.53 87 TYR A N 1
ATOM 697 C CA . TYR A 1 87 ? -16.013 -31.685 23.950 1.00 44.53 87 TYR A CA 1
ATOM 698 C C . TYR A 1 87 ? -14.994 -32.516 24.752 1.00 44.53 87 TYR A C 1
ATOM 700 O O . TYR A 1 87 ? -15.266 -33.669 25.083 1.00 44.53 87 TYR A O 1
ATOM 708 N N . TRP A 1 88 ? -13.858 -31.928 25.145 1.00 38.25 88 TRP A N 1
ATOM 709 C CA . TRP A 1 88 ? -12.876 -32.606 26.006 1.00 38.25 88 TRP A CA 1
ATOM 710 C C . TRP A 1 88 ? -13.302 -32.698 27.481 1.00 38.25 88 TRP A C 1
ATOM 712 O O . TRP A 1 88 ? -12.871 -33.610 28.180 1.00 38.25 88 TRP A O 1
ATOM 722 N N . ALA A 1 89 ? -14.203 -31.828 27.952 1.00 40.84 89 ALA A N 1
ATOM 723 C CA . ALA A 1 89 ? -14.757 -31.921 29.307 1.00 40.84 89 ALA A CA 1
ATOM 724 C C . ALA A 1 89 ? -15.823 -33.030 29.455 1.00 40.84 89 ALA A C 1
ATOM 726 O O . ALA A 1 89 ? -16.024 -33.548 30.550 1.00 40.84 89 ALA A O 1
ATOM 727 N N . ILE A 1 90 ? -16.480 -33.437 28.361 1.00 46.66 90 ILE A N 1
ATOM 728 C CA . ILE A 1 90 ? -17.530 -34.477 28.369 1.00 46.66 90 ILE A CA 1
ATOM 729 C C . ILE A 1 90 ? -16.955 -35.882 28.084 1.00 46.66 90 ILE A C 1
A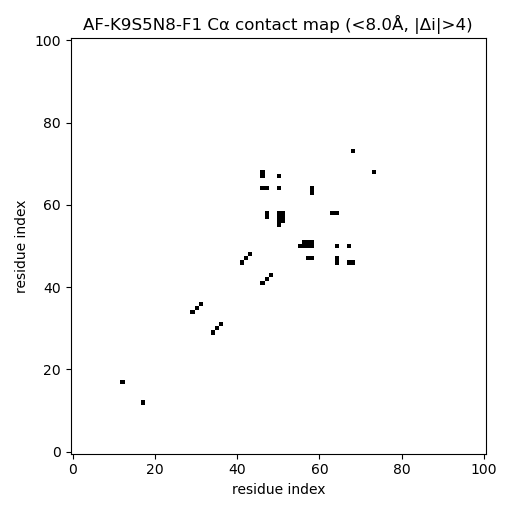TOM 731 O O . ILE A 1 90 ? -17.553 -36.887 28.464 1.00 46.66 90 ILE A O 1
ATOM 735 N N . ALA A 1 91 ? -15.769 -35.987 27.472 1.00 38.97 91 ALA A N 1
ATOM 736 C CA . ALA A 1 91 ? -15.173 -37.271 27.086 1.00 38.97 91 ALA A CA 1
ATOM 737 C C . ALA A 1 91 ? -14.435 -38.026 28.217 1.00 38.97 91 ALA A C 1
ATOM 739 O O . ALA A 1 91 ? -14.136 -39.206 28.050 1.00 38.97 91 ALA A O 1
ATOM 740 N N . CYS A 1 92 ? -14.177 -37.406 29.376 1.00 41.38 92 CYS A N 1
ATOM 741 C CA . CYS A 1 92 ? -13.431 -38.040 30.477 1.00 41.38 92 CYS A CA 1
ATOM 742 C C . CYS A 1 92 ? -14.271 -38.923 31.427 1.00 41.38 92 CYS A C 1
ATOM 744 O O . CYS A 1 92 ? -13.708 -39.509 32.347 1.00 41.38 92 CYS A O 1
ATOM 746 N N . THR A 1 93 ? -15.592 -39.053 31.238 1.00 49.19 93 THR A N 1
ATOM 747 C CA . THR A 1 93 ? -16.467 -39.833 32.147 1.00 49.19 93 THR A CA 1
ATOM 748 C C . THR A 1 93 ? -17.046 -41.117 31.550 1.00 49.19 93 THR A C 1
ATOM 750 O O . THR A 1 93 ? -17.802 -41.812 32.227 1.00 49.19 93 THR A O 1
ATOM 753 N N . ARG A 1 94 ? -16.694 -41.491 30.312 1.00 42.88 94 ARG A N 1
ATOM 754 C CA . ARG A 1 94 ? -17.153 -42.754 29.709 1.00 42.88 94 ARG A CA 1
ATOM 755 C C . ARG A 1 94 ? -16.016 -43.784 29.633 1.00 42.88 94 ARG A C 1
ATOM 757 O O . ARG A 1 94 ? -15.069 -43.559 28.884 1.00 42.88 94 ARG A O 1
ATOM 764 N N . PRO A 1 95 ? -16.090 -44.914 30.364 1.00 43.72 95 PRO A N 1
ATOM 765 C CA . PRO A 1 95 ? -15.104 -45.983 30.248 1.00 43.72 95 PRO A CA 1
ATOM 766 C C . PRO A 1 95 ? -15.196 -46.635 28.859 1.00 43.72 95 PRO A C 1
ATOM 768 O O . PRO A 1 95 ? -16.272 -47.032 28.413 1.00 43.72 95 PRO A O 1
ATOM 771 N N . TRP A 1 96 ? -14.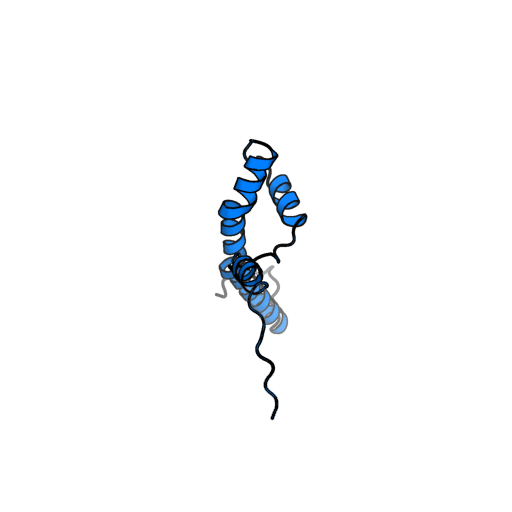061 -46.716 28.164 1.00 42.50 96 TRP A N 1
ATOM 772 C CA . TRP A 1 96 ? -13.937 -47.324 26.837 1.00 42.50 96 TRP A CA 1
ATOM 773 C C . TRP A 1 96 ? -14.032 -48.862 26.927 1.00 42.50 96 TRP A C 1
ATOM 775 O O . TRP A 1 96 ? -13.369 -49.449 27.788 1.00 42.50 96 TRP A O 1
ATOM 785 N N . PRO A 1 97 ? -14.803 -49.552 26.064 1.00 51.31 97 PRO A N 1
ATOM 786 C CA . PRO A 1 97 ? -14.878 -51.009 26.070 1.00 51.31 97 PRO A CA 1
ATOM 787 C C . PRO A 1 97 ? -13.646 -51.622 25.389 1.00 51.31 97 PRO A C 1
ATOM 789 O O . PRO A 1 97 ? -13.300 -51.296 24.254 1.00 51.31 97 PRO A O 1
ATOM 792 N N . ARG A 1 98 ? -12.972 -52.527 26.101 1.00 45.28 98 ARG A N 1
ATOM 793 C CA . ARG A 1 98 ? -11.818 -53.300 25.628 1.00 45.28 98 ARG A CA 1
ATOM 794 C C . ARG A 1 98 ? -12.316 -54.424 24.713 1.00 45.28 98 ARG A C 1
ATOM 796 O O . ARG A 1 98 ? -12.936 -55.362 25.202 1.00 45.28 98 ARG A O 1
ATOM 803 N N . SER A 1 99 ? -12.063 -54.345 23.408 1.00 45.19 99 SER A N 1
ATOM 804 C CA . SER A 1 99 ? -12.326 -55.455 22.485 1.00 45.19 99 SER A CA 1
ATOM 805 C C . SER A 1 99 ? -11.142 -56.424 22.488 1.00 45.19 99 SER A C 1
ATOM 807 O O . SER A 1 99 ? -10.053 -56.091 22.026 1.00 45.19 99 SER A O 1
ATOM 809 N N . SER A 1 100 ? -11.368 -57.608 23.045 1.00 43.53 100 SER A N 1
ATOM 810 C CA . SER A 1 100 ? -10.594 -58.825 22.807 1.00 43.53 100 SER A CA 1
ATOM 811 C C . SER A 1 100 ? -11.002 -59.444 21.468 1.00 43.53 100 SER A C 1
ATOM 813 O O . SER A 1 100 ? -12.201 -59.589 21.223 1.00 43.53 100 SER A O 1
ATOM 815 N N . GLY A 1 101 ? -10.025 -59.833 20.653 1.00 41.22 101 GLY A N 1
ATOM 816 C CA . GLY A 1 101 ? -10.209 -60.545 19.387 1.00 41.22 101 GLY A CA 1
ATOM 817 C C . GLY A 1 101 ? -8.908 -60.583 18.615 1.00 41.22 101 GLY A C 1
ATOM 818 O O . GLY A 1 101 ? -8.601 -59.544 17.997 1.00 41.22 101 GLY A O 1
#

Mean predicted aligned error: 15.06 Å

pLDDT: mean 71.36, std 20.04, range [28.53, 95.81]

Solvent-accessible surface area (backbone atoms only — not comparable to full-atom values): 6637 Å² total; per-residue (Å²): 140,88,79,79,80,90,48,94,89,56,83,82,74,52,73,69,55,46,52,52,51,52,49,53,50,54,51,51,50,48,42,59,70,68,51,51,58,54,55,55,54,47,37,68,74,47,49,50,58,51,44,32,71,76,65,76,44,80,88,90,47,76,62,62,58,46,50,63,48,58,80,48,62,85,78,86,69,81,76,73,88,62,66,59,72,61,54,62,71,64,60,80,79,63,88,80,83,84,84,84,133

Radius of gyration: 26.41 Å; Cα contacts (8 Å, |Δi|>4): 25; chains: 1; bounding box: 33×77×55 Å

Foldseek 3Di:
DPPDDDDPPDDDDDPVRVVVVVVVVVVVVCCVPPPVVVVVVCCVPPLQVVCCVVPVDGDPDPVVSVVSCVVDDPPPPDDDPPCVVVVVVVPPPDDDDDDDD

Sequence (101 aa):
MDGQLSHAMLPQPTHDELARQQFVHSLKQYVATRVSPGNRAIYEQRLKPKFEQEHQRSPETRHEVRQLGNERPLATIGLPICPIVCYWAIACTRPWPRSSG

Secondary structure (DSSP, 8-state):
-------TTS----HHHHHHHHHHHHHHHHIIIIIHHHHHHHIIIIIHHHHHHHHSS---SHHHHHHHHHHS-TT-------THHHHHHHGGGSPPP----